Protein AF-A0A7D5NQT8-F1 (afdb_monomer_lite)

Radius of gyration: 17.4 Å; chains: 1; bounding box: 49×41×36 Å

Organism: NCBI:txid138074

InterPro domains:
  IPR033799 CdiA toxin, EC869-like [PF21111] (45-167)
  IPR033799 CdiA toxin, EC869-like [cd13444] (35-170)

Structure (mmCIF, N/CA/C/O backbone):
data_AF-A0A7D5NQT8-F1
#
_entry.id   AF-A0A7D5NQT8-F1
#
loop_
_atom_site.group_PDB
_atom_site.id
_atom_site.type_symbol
_atom_site.label_atom_id
_atom_site.label_alt_id
_atom_site.label_comp_id
_atom_site.label_asym_id
_atom_site.label_entity_id
_atom_site.label_seq_id
_atom_site.pdbx_PDB_ins_code
_atom_site.Cartn_x
_atom_site.Cartn_y
_atom_site.Cartn_z
_atom_site.occupancy
_atom_site.B_iso_or_equiv
_atom_site.auth_seq_id
_atom_site.auth_comp_id
_atom_site.auth_asym_id
_atom_site.auth_atom_id
_atom_site.pdbx_PDB_model_num
ATOM 1 N N . MET A 1 1 ? 27.072 -12.143 -3.710 1.00 60.00 1 MET A N 1
ATOM 2 C CA . MET A 1 1 ? 27.390 -13.444 -3.075 1.00 60.00 1 MET A CA 1
ATOM 3 C C . MET A 1 1 ? 26.377 -14.539 -3.476 1.00 60.00 1 MET A C 1
ATOM 5 O O . MET A 1 1 ? 25.754 -15.156 -2.634 1.00 60.00 1 MET A O 1
ATOM 9 N N . LEU A 1 2 ? 26.206 -14.782 -4.783 1.00 58.34 2 LEU A N 1
ATOM 10 C CA . LEU A 1 2 ? 25.462 -15.924 -5.372 1.00 58.34 2 LEU A CA 1
ATOM 11 C C . LEU A 1 2 ? 26.073 -16.260 -6.747 1.00 58.34 2 LEU A C 1
ATOM 13 O O . LEU A 1 2 ? 26.252 -17.425 -7.086 1.00 58.34 2 LEU A O 1
ATOM 17 N N . VAL A 1 3 ? 26.471 -15.214 -7.490 1.00 61.31 3 VAL A N 1
ATOM 18 C CA . VAL A 1 3 ? 27.225 -15.283 -8.757 1.00 61.31 3 VAL A CA 1
ATOM 19 C C . VAL A 1 3 ? 28.579 -15.973 -8.579 1.00 61.31 3 VAL A C 1
ATOM 21 O O . VAL A 1 3 ? 28.874 -16.940 -9.267 1.00 61.31 3 VAL A 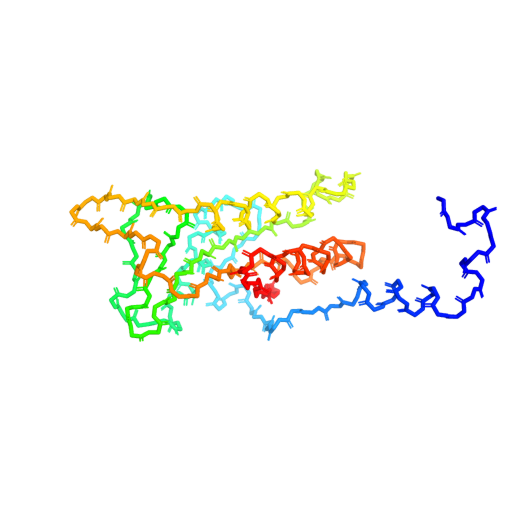O 1
ATOM 24 N N . SER A 1 4 ? 29.380 -15.523 -7.611 1.00 64.69 4 SER A N 1
ATOM 25 C CA . SER A 1 4 ? 30.740 -16.025 -7.379 1.00 64.69 4 SER A CA 1
ATOM 26 C C . SER A 1 4 ? 30.800 -17.447 -6.808 1.00 64.69 4 SER A C 1
ATOM 28 O O . SER A 1 4 ? 31.870 -18.035 -6.777 1.00 64.69 4 SER A O 1
ATOM 30 N N . GLY A 1 5 ? 29.667 -18.001 -6.361 1.00 67.25 5 GLY A N 1
ATOM 31 C CA . GLY A 1 5 ? 29.570 -19.354 -5.801 1.00 67.25 5 GLY A CA 1
ATOM 32 C C . GLY A 1 5 ? 28.887 -20.369 -6.721 1.00 67.25 5 GLY A C 1
ATOM 33 O O . GLY A 1 5 ? 28.490 -21.429 -6.249 1.00 67.25 5 GLY A O 1
ATOM 34 N N . GLY A 1 6 ? 28.639 -20.032 -7.995 1.00 60.84 6 GLY A N 1
ATOM 35 C CA . GLY A 1 6 ? 27.992 -20.928 -8.967 1.00 60.84 6 GLY A CA 1
ATOM 36 C C . GLY A 1 6 ? 26.508 -21.231 -8.705 1.00 60.84 6 GLY A C 1
ATOM 37 O O . GLY A 1 6 ? 25.865 -21.901 -9.510 1.00 60.84 6 GLY A O 1
ATOM 38 N N . LEU A 1 7 ? 25.917 -20.716 -7.619 1.00 64.94 7 LEU A N 1
ATOM 39 C CA . LEU A 1 7 ? 24.525 -20.992 -7.245 1.00 64.94 7 LEU A CA 1
ATOM 40 C C . LEU A 1 7 ? 23.514 -20.429 -8.254 1.00 64.94 7 LEU A C 1
ATOM 42 O O . LEU A 1 7 ? 22.465 -21.029 -8.455 1.00 64.94 7 LEU A O 1
ATOM 46 N N . LEU A 1 8 ? 23.837 -19.322 -8.934 1.00 62.62 8 LEU A N 1
ATOM 47 C CA . LEU A 1 8 ? 22.983 -18.758 -9.990 1.00 62.62 8 LEU A CA 1
ATOM 48 C C . LEU A 1 8 ? 22.799 -19.679 -11.204 1.00 62.62 8 LEU A C 1
ATOM 50 O O . LEU A 1 8 ? 21.850 -19.484 -11.962 1.00 62.62 8 LEU A O 1
ATOM 54 N N . ALA A 1 9 ? 23.675 -20.670 -11.402 1.00 66.81 9 ALA A N 1
ATOM 55 C CA . ALA A 1 9 ? 23.512 -21.650 -12.471 1.00 66.81 9 ALA A CA 1
ATOM 56 C C . ALA A 1 9 ? 22.378 -22.648 -12.180 1.00 66.81 9 ALA A C 1
ATOM 58 O O . ALA A 1 9 ? 21.874 -23.265 -13.114 1.00 66.81 9 ALA A O 1
ATOM 59 N N . LYS A 1 10 ? 21.941 -22.771 -10.916 1.00 76.56 10 LYS A N 1
ATOM 60 C CA . LYS A 1 10 ? 20.860 -23.675 -10.509 1.00 76.56 10 LYS A CA 1
ATOM 61 C C . LYS A 1 10 ? 19.497 -23.084 -10.874 1.00 76.56 10 LYS A C 1
ATOM 63 O O . LYS A 1 10 ? 19.180 -21.954 -10.497 1.00 76.56 10 LYS A O 1
ATOM 68 N N . ASP A 1 11 ? 18.658 -23.875 -11.538 1.00 82.00 11 ASP A N 1
ATOM 69 C CA . ASP A 1 11 ? 17.340 -23.434 -12.020 1.00 82.00 11 ASP A CA 1
ATOM 70 C C . ASP A 1 11 ? 16.417 -22.947 -10.899 1.00 82.00 11 ASP A C 1
ATOM 72 O O . ASP A 1 11 ? 15.684 -21.977 -11.076 1.00 82.00 11 ASP A O 1
ATOM 76 N N . ILE A 1 12 ? 16.535 -23.526 -9.701 1.00 83.31 12 ILE A N 1
ATOM 77 C CA . ILE A 1 12 ? 15.790 -23.096 -8.508 1.00 83.31 12 ILE A CA 1
ATOM 78 C C . ILE A 1 12 ? 16.129 -21.647 -8.129 1.00 83.31 12 ILE A C 1
ATOM 80 O O . ILE A 1 12 ? 15.240 -20.866 -7.791 1.00 83.31 12 ILE A O 1
ATOM 84 N N . THR A 1 13 ? 17.400 -21.246 -8.214 1.00 81.19 13 THR A N 1
ATOM 85 C CA . THR A 1 13 ? 17.815 -19.876 -7.881 1.00 81.19 13 THR A CA 1
ATOM 86 C C . THR A 1 13 ? 17.322 -18.880 -8.932 1.00 81.19 13 THR A C 1
ATOM 88 O O . THR A 1 13 ? 16.847 -17.802 -8.573 1.00 81.19 13 THR A O 1
ATOM 91 N N . LYS A 1 14 ? 17.348 -19.248 -10.220 1.00 84.38 14 LYS A N 1
ATOM 92 C CA . LYS A 1 14 ? 16.764 -18.427 -11.296 1.00 84.38 14 LYS A CA 1
ATOM 93 C C . LYS A 1 14 ? 15.250 -18.276 -11.128 1.00 84.38 14 LYS A C 1
ATOM 95 O O . LYS A 1 14 ? 14.733 -17.164 -11.245 1.00 84.38 14 LYS A O 1
ATOM 100 N N . ALA A 1 15 ? 14.555 -19.364 -10.796 1.00 89.62 15 ALA A N 1
ATOM 101 C CA . ALA A 1 15 ? 13.119 -19.363 -10.542 1.00 89.62 15 ALA A CA 1
ATOM 102 C C . ALA A 1 15 ? 12.755 -18.472 -9.345 1.00 89.62 15 ALA A C 1
ATOM 104 O O . ALA A 1 15 ? 11.837 -17.663 -9.454 1.00 89.62 15 ALA A O 1
ATOM 105 N N . ALA A 1 16 ? 13.512 -18.540 -8.245 1.00 88.81 16 ALA A N 1
ATOM 106 C CA . ALA A 1 16 ? 13.295 -17.690 -7.074 1.00 88.81 16 ALA A CA 1
ATOM 107 C C . ALA A 1 16 ? 13.475 -16.194 -7.391 1.00 88.81 16 ALA A C 1
ATOM 109 O O . ALA A 1 16 ? 12.650 -15.375 -6.986 1.00 88.81 16 ALA A O 1
ATOM 110 N N . ILE A 1 17 ? 14.509 -15.829 -8.159 1.00 88.12 17 ILE A N 1
ATOM 111 C CA . ILE A 1 17 ? 14.725 -14.438 -8.591 1.00 88.12 17 ILE A CA 1
ATOM 112 C C . ILE A 1 17 ? 13.574 -13.975 -9.490 1.00 88.12 17 ILE A C 1
ATOM 114 O O . ILE A 1 17 ? 12.995 -12.918 -9.250 1.00 88.12 17 ILE A O 1
ATOM 118 N N . SER A 1 18 ? 13.192 -14.782 -10.485 1.00 91.44 18 SER A N 1
ATOM 119 C CA . SER A 1 18 ? 12.071 -14.463 -11.375 1.00 91.44 18 SER A CA 1
ATOM 120 C C . SER A 1 18 ? 10.756 -14.314 -10.609 1.00 91.44 18 SER A C 1
ATOM 122 O O . SER A 1 18 ? 9.992 -13.387 -10.870 1.00 91.44 18 SER A O 1
ATOM 124 N N . PHE A 1 19 ? 10.504 -15.195 -9.637 1.00 93.38 19 PHE A N 1
ATOM 125 C CA . PHE A 1 19 ? 9.338 -15.120 -8.767 1.00 93.38 19 PHE A CA 1
ATOM 126 C C . PHE A 1 19 ? 9.334 -13.808 -7.985 1.00 93.38 19 PHE A C 1
ATOM 128 O O . PHE A 1 19 ? 8.329 -13.099 -8.003 1.00 93.38 19 PHE A O 1
ATOM 135 N N . MET A 1 20 ? 10.451 -13.436 -7.358 1.00 94.75 20 MET A N 1
ATOM 136 C CA . MET A 1 20 ? 10.542 -12.191 -6.596 1.00 94.75 20 MET A CA 1
ATOM 137 C C . MET A 1 20 ? 10.492 -10.937 -7.471 1.00 94.75 20 MET A C 1
ATOM 139 O O . MET A 1 20 ? 10.055 -9.907 -6.984 1.00 94.75 20 MET A O 1
ATOM 143 N N . SER A 1 21 ? 10.862 -10.993 -8.749 1.00 95.81 21 SER A N 1
ATOM 144 C CA . SER A 1 21 ? 10.789 -9.847 -9.672 1.00 95.81 21 SER A CA 1
ATOM 145 C C . SER A 1 21 ? 9.469 -9.730 -10.442 1.00 95.81 21 SER A C 1
ATOM 147 O O . SER A 1 21 ? 9.348 -8.854 -11.303 1.00 95.81 21 SER A O 1
ATOM 149 N N . ARG A 1 22 ? 8.492 -10.611 -10.195 1.00 97.12 22 ARG A N 1
ATOM 150 C CA . ARG A 1 22 ? 7.208 -10.578 -10.908 1.00 97.12 22 ARG A CA 1
ATOM 151 C C . ARG A 1 22 ? 6.376 -9.361 -10.500 1.00 97.12 22 ARG A C 1
ATOM 153 O O . ARG A 1 22 ? 6.450 -8.899 -9.366 1.00 97.12 22 ARG A O 1
ATOM 160 N N . ASN A 1 23 ? 5.534 -8.899 -11.414 1.00 98.00 23 ASN A N 1
ATOM 161 C CA . ASN A 1 23 ? 4.498 -7.929 -11.090 1.00 98.00 23 ASN A CA 1
ATOM 162 C C . ASN A 1 23 ? 3.433 -8.606 -10.210 1.00 98.00 23 ASN A C 1
ATOM 164 O O . ASN A 1 23 ? 2.854 -9.613 -10.617 1.00 98.00 23 ASN A O 1
ATOM 168 N N . THR A 1 24 ? 3.213 -8.080 -9.005 1.00 97.75 24 THR A N 1
ATOM 169 C CA . THR A 1 24 ? 2.198 -8.572 -8.056 1.00 97.75 24 THR A CA 1
ATOM 170 C C . THR A 1 24 ? 1.150 -7.508 -7.738 1.00 97.75 24 THR A C 1
ATOM 172 O O . THR A 1 24 ? 0.568 -7.529 -6.652 1.00 97.75 24 THR A O 1
ATOM 175 N N . ALA A 1 25 ? 0.942 -6.543 -8.637 1.00 97.88 25 ALA A N 1
ATOM 176 C CA . ALA A 1 25 ? -0.120 -5.564 -8.480 1.00 97.88 25 ALA A CA 1
ATOM 177 C C . ALA A 1 25 ? -1.471 -6.278 -8.349 1.00 97.88 25 ALA A C 1
ATOM 179 O O . ALA A 1 25 ? -1.793 -7.169 -9.135 1.00 97.88 25 ALA A O 1
ATOM 180 N N . THR A 1 26 ? -2.269 -5.876 -7.365 1.00 97.56 26 THR A N 1
ATOM 181 C CA . THR A 1 26 ? -3.633 -6.381 -7.174 1.00 97.56 26 THR A CA 1
ATOM 182 C C . THR A 1 26 ? -4.600 -5.779 -8.188 1.00 97.56 26 THR A C 1
ATOM 184 O O . THR A 1 26 ? -5.630 -6.378 -8.479 1.00 97.56 26 THR A O 1
ATOM 187 N N . ALA A 1 27 ? -4.273 -4.603 -8.731 1.00 97.62 27 ALA A N 1
ATOM 188 C CA . ALA A 1 27 ? -5.067 -3.912 -9.738 1.00 97.62 27 ALA A CA 1
ATOM 189 C C . ALA A 1 27 ? -4.196 -3.026 -10.642 1.00 97.62 27 ALA A C 1
ATOM 191 O O . ALA A 1 27 ? -3.063 -2.669 -10.309 1.00 97.62 27 ALA A O 1
ATOM 192 N N . THR A 1 28 ? -4.749 -2.643 -11.793 1.00 98.12 28 THR A N 1
ATOM 193 C CA . THR A 1 28 ? -4.201 -1.603 -12.672 1.00 98.12 28 THR A CA 1
ATOM 194 C C . THR A 1 28 ? -5.317 -0.648 -13.072 1.00 98.12 28 THR A C 1
ATOM 196 O O . THR A 1 28 ? -6.327 -1.087 -13.616 1.00 98.12 28 THR A O 1
ATOM 199 N N . VAL A 1 29 ? -5.123 0.649 -12.841 1.00 98.06 29 VAL A N 1
ATOM 200 C CA . VAL A 1 29 ? -6.130 1.703 -13.053 1.00 98.06 29 VAL A CA 1
ATOM 201 C C . VAL A 1 29 ? -5.546 2.843 -13.885 1.00 98.06 29 VAL A C 1
ATOM 203 O O . VAL A 1 29 ? -4.327 3.013 -13.951 1.00 98.06 29 VAL A O 1
ATOM 206 N N . LYS A 1 30 ? -6.398 3.620 -14.559 1.00 98.00 30 LYS A N 1
ATOM 207 C CA . LYS A 1 30 ? -5.946 4.790 -15.332 1.00 98.00 30 LYS A CA 1
ATOM 208 C C . LYS A 1 30 ? -5.730 5.986 -14.407 1.00 98.00 30 LYS A C 1
ATOM 210 O O . LYS A 1 30 ? -6.600 6.301 -13.601 1.00 98.00 30 LYS A O 1
ATOM 215 N N . ALA A 1 31 ? -4.648 6.729 -14.602 1.00 96.44 31 ALA A N 1
ATOM 216 C CA . ALA A 1 31 ? -4.382 7.985 -13.905 1.00 96.44 31 ALA A CA 1
ATOM 217 C C . ALA A 1 31 ? -5.555 8.976 -14.022 1.00 96.44 31 ALA A C 1
ATOM 219 O O . ALA A 1 31 ? -5.922 9.623 -13.044 1.00 96.44 31 ALA A O 1
ATOM 220 N N . SER A 1 32 ? -6.214 9.021 -15.187 1.00 95.69 32 SER A N 1
ATOM 221 C CA . SER A 1 32 ? -7.399 9.854 -15.432 1.00 95.69 32 SER A CA 1
ATOM 222 C C . SER A 1 32 ? -8.625 9.467 -14.597 1.00 95.69 32 SER A C 1
ATOM 224 O O . SER A 1 32 ? -9.448 10.323 -14.306 1.00 95.69 32 SER A O 1
ATOM 226 N N . GLU A 1 33 ? -8.766 8.190 -14.232 1.00 95.62 33 GLU A N 1
ATOM 227 C CA . GLU A 1 33 ? -9.861 7.694 -13.383 1.00 95.62 33 GLU A CA 1
ATOM 228 C C . GLU A 1 33 ? -9.634 8.065 -11.912 1.00 95.62 33 GLU A C 1
ATOM 230 O O . GLU A 1 33 ? -10.569 8.409 -11.188 1.00 95.62 33 GLU A O 1
ATOM 235 N N . VAL A 1 34 ? -8.369 8.035 -11.488 1.00 96.62 34 VAL A N 1
ATOM 236 C CA . VAL A 1 34 ? -7.937 8.437 -10.144 1.00 96.62 34 VAL A CA 1
ATOM 237 C C . VAL A 1 34 ? -7.898 9.969 -10.012 1.00 96.62 34 VAL A C 1
ATOM 239 O O . VAL A 1 34 ? -8.058 10.494 -8.918 1.00 96.62 34 VAL A O 1
ATOM 242 N N . GLY A 1 35 ? -7.707 10.702 -11.115 1.00 96.62 35 GLY A N 1
ATOM 243 C CA . GLY A 1 35 ? -7.405 12.139 -11.092 1.00 96.62 35 GLY A CA 1
ATOM 244 C C . GLY A 1 35 ? -5.956 12.429 -10.680 1.00 96.62 35 GLY A C 1
ATOM 245 O O . GLY A 1 35 ? -5.659 13.491 -10.139 1.00 96.62 35 GLY A O 1
ATOM 246 N N . MET A 1 36 ? -5.059 11.468 -10.907 1.00 96.38 36 MET A N 1
ATOM 247 C CA . MET A 1 36 ? -3.684 11.457 -10.410 1.00 96.38 36 MET A CA 1
ATOM 248 C C . MET A 1 36 ? -2.674 11.803 -11.512 1.00 96.38 36 MET A C 1
ATOM 250 O O . MET A 1 36 ? -2.868 11.467 -12.677 1.00 96.38 36 MET A O 1
ATOM 254 N N . GLN A 1 37 ? -1.562 12.440 -11.147 1.00 96.62 37 GLN A N 1
ATOM 255 C CA . GLN A 1 37 ? -0.407 12.712 -12.002 1.00 96.62 37 GLN A CA 1
ATOM 256 C C . GLN A 1 37 ? 0.886 12.470 -11.214 1.00 96.62 37 GLN A C 1
ATOM 258 O O . GLN A 1 37 ? 1.099 13.051 -10.149 1.00 96.62 37 GLN A O 1
ATOM 263 N N . TRP A 1 38 ? 1.766 11.626 -11.752 1.00 97.06 38 TRP A N 1
ATOM 264 C CA . TRP A 1 38 ? 3.076 11.344 -11.161 1.00 97.06 38 TRP A CA 1
ATOM 265 C C . TRP A 1 38 ? 4.012 12.555 -11.259 1.00 97.06 38 TRP A C 1
ATOM 267 O O . TRP A 1 38 ? 4.031 13.254 -12.273 1.00 97.06 38 TRP A O 1
ATOM 277 N N . GLY A 1 39 ? 4.775 12.823 -10.197 1.00 94.19 39 GLY A N 1
ATOM 278 C CA . GLY A 1 39 ? 5.809 13.864 -10.190 1.00 94.19 39 GLY A CA 1
ATOM 279 C C . GLY A 1 39 ? 5.292 15.311 -10.176 1.00 94.19 39 GLY A C 1
ATOM 280 O O . GLY A 1 39 ? 6.093 16.239 -10.225 1.00 94.19 39 GLY A O 1
ATOM 281 N N . GLN A 1 40 ? 3.976 15.532 -10.076 1.00 94.31 40 GLN A N 1
ATOM 282 C CA . GLN A 1 40 ? 3.347 16.866 -10.097 1.00 94.31 40 GLN A CA 1
ATOM 283 C C . GLN A 1 40 ? 2.978 17.391 -8.693 1.00 94.31 40 GLN A C 1
ATOM 285 O O . GLN A 1 40 ? 2.093 18.234 -8.538 1.00 94.31 40 GLN A O 1
ATOM 290 N N . GLY A 1 41 ? 3.664 16.889 -7.662 1.00 93.56 41 GLY A N 1
ATOM 291 C CA . GLY A 1 41 ? 3.451 17.258 -6.261 1.00 93.56 41 GLY A CA 1
ATOM 292 C C . GLY A 1 41 ? 2.291 16.518 -5.585 1.00 93.56 41 GLY A C 1
ATOM 293 O O . GLY A 1 41 ? 1.469 15.867 -6.229 1.00 93.56 41 GLY A O 1
ATOM 294 N N . ASN A 1 42 ? 2.216 16.621 -4.253 1.00 92.75 42 ASN A N 1
ATOM 295 C CA . ASN A 1 42 ? 1.288 15.818 -3.449 1.00 92.75 42 ASN A CA 1
ATOM 296 C C . ASN A 1 42 ? -0.193 16.062 -3.793 1.00 92.75 42 ASN A C 1
ATOM 298 O O . ASN A 1 42 ? -0.970 15.113 -3.833 1.00 92.75 42 ASN A O 1
ATOM 302 N N . MET A 1 43 ? -0.568 17.306 -4.113 1.00 95.12 43 MET A N 1
ATOM 303 C CA . MET A 1 43 ? -1.949 17.672 -4.467 1.00 95.12 43 MET A CA 1
ATOM 304 C C . MET A 1 43 ? -2.466 16.961 -5.719 1.00 95.12 43 MET A C 1
ATOM 306 O O . MET A 1 43 ? -3.662 16.739 -5.846 1.00 95.12 43 MET A O 1
ATOM 310 N N . LYS A 1 44 ? -1.573 16.602 -6.647 1.00 96.75 44 LYS A N 1
ATOM 311 C CA . LYS A 1 44 ? -1.927 15.886 -7.878 1.00 96.75 44 LYS A CA 1
ATOM 312 C C . LYS A 1 44 ? -1.594 14.400 -7.808 1.00 96.75 44 LYS A C 1
ATOM 314 O O . LYS A 1 44 ? -1.917 13.677 -8.739 1.00 96.75 44 LYS A O 1
ATOM 319 N N . GLN A 1 45 ? -0.953 13.934 -6.738 1.00 96.75 45 GLN A N 1
ATOM 320 C CA . GLN A 1 45 ? -0.478 12.558 -6.624 1.00 96.75 45 GLN A CA 1
ATOM 321 C C . GLN A 1 45 ? -1.078 11.844 -5.410 1.00 96.75 45 GLN A C 1
ATOM 323 O O . GLN A 1 45 ? -1.886 10.935 -5.570 1.00 96.75 45 GLN A O 1
ATOM 328 N N . GLY A 1 46 ? -0.693 12.257 -4.201 1.00 96.06 46 GLY A N 1
ATOM 329 C CA . GLY A 1 46 ? -1.122 11.620 -2.959 1.00 96.06 46 GLY A CA 1
ATOM 330 C C . GLY A 1 46 ? -2.594 11.859 -2.650 1.00 96.06 46 GLY A C 1
ATOM 331 O O . GLY A 1 46 ? -3.304 10.893 -2.402 1.00 96.06 46 GLY A O 1
ATOM 332 N N . MET A 1 47 ? -3.069 13.107 -2.740 1.00 96.31 47 MET A N 1
ATOM 333 C CA . MET A 1 47 ? -4.461 13.433 -2.385 1.00 96.31 47 MET A CA 1
ATOM 334 C C . MET A 1 47 ? -5.487 12.728 -3.294 1.00 96.31 47 MET A C 1
ATOM 336 O O . MET A 1 47 ? -6.379 12.074 -2.760 1.00 96.31 47 MET A O 1
ATOM 340 N N . PRO A 1 48 ? -5.343 12.731 -4.639 1.00 98.06 48 PRO A N 1
ATOM 341 C CA . PRO A 1 48 ? -6.279 12.010 -5.503 1.00 98.06 48 PRO A CA 1
ATOM 342 C C . PRO A 1 48 ? -6.226 10.491 -5.305 1.00 98.06 48 PRO A C 1
ATOM 344 O O . PRO A 1 48 ? -7.246 9.814 -5.424 1.00 98.06 48 PRO A O 1
ATOM 347 N N . TRP A 1 49 ? -5.047 9.940 -4.987 1.00 98.44 49 TRP A N 1
ATOM 348 C CA . TRP A 1 49 ? -4.923 8.522 -4.653 1.00 98.44 49 TRP A CA 1
ATOM 349 C C . TRP A 1 49 ? -5.658 8.178 -3.356 1.00 98.44 49 TRP A C 1
ATOM 351 O O . TRP A 1 49 ? -6.417 7.211 -3.327 1.00 98.44 49 TRP A O 1
ATOM 361 N N . GLU A 1 50 ? -5.463 8.977 -2.305 1.00 98.12 50 GLU A N 1
ATOM 362 C CA . GLU A 1 50 ? -6.164 8.811 -1.034 1.00 98.12 50 GLU A CA 1
ATOM 363 C C . GLU A 1 50 ? -7.677 8.842 -1.259 1.00 98.12 50 GLU A C 1
ATOM 365 O O . GLU A 1 50 ? -8.363 7.915 -0.835 1.00 98.12 50 GLU A O 1
ATOM 370 N N . ASP A 1 51 ? -8.191 9.817 -2.012 1.00 97.94 51 ASP A N 1
ATOM 371 C CA . ASP A 1 51 ? -9.617 9.920 -2.346 1.00 97.94 51 ASP A CA 1
ATOM 372 C C . ASP A 1 51 ? -10.130 8.728 -3.163 1.00 97.94 51 ASP A C 1
ATOM 374 O O . ASP A 1 51 ? -11.240 8.248 -2.930 1.00 97.94 51 ASP A O 1
ATOM 378 N N . TYR A 1 52 ? -9.333 8.212 -4.103 1.00 98.25 52 TYR A N 1
ATOM 379 C CA . TYR A 1 52 ? -9.689 7.024 -4.877 1.00 98.25 52 TYR A CA 1
ATOM 380 C C . TYR A 1 52 ? -9.828 5.776 -3.999 1.00 98.25 52 TYR A C 1
ATOM 382 O O . TYR A 1 52 ? -10.809 5.049 -4.148 1.00 98.25 52 TYR A O 1
ATOM 390 N N . VAL A 1 53 ? -8.905 5.556 -3.056 1.00 98.06 53 VAL A N 1
ATOM 391 C CA . VAL A 1 53 ? -8.996 4.455 -2.078 1.00 98.06 53 VAL A CA 1
ATOM 392 C C . VAL A 1 53 ? -10.290 4.564 -1.268 1.00 98.06 53 VAL A C 1
ATOM 394 O O . VAL A 1 53 ? -11.021 3.578 -1.137 1.00 98.06 53 VAL A O 1
ATOM 397 N N . GLY A 1 54 ? -10.623 5.772 -0.805 1.00 97.44 54 GLY A N 1
ATOM 398 C CA . GLY A 1 54 ? -11.818 6.038 -0.001 1.00 97.44 54 GLY A CA 1
ATOM 399 C C . GLY A 1 54 ? -13.137 5.678 -0.680 1.00 97.44 54 GLY A C 1
ATOM 400 O O . GLY A 1 54 ? -14.069 5.271 0.002 1.00 97.44 54 GLY A O 1
ATOM 401 N N . LYS A 1 55 ? -13.213 5.727 -2.018 1.00 96.81 55 LYS A N 1
ATOM 402 C CA . LYS A 1 55 ? -14.418 5.325 -2.776 1.00 96.81 55 LYS A CA 1
ATOM 403 C C . LYS A 1 55 ? -14.781 3.847 -2.604 1.00 96.81 55 LYS A C 1
ATOM 405 O O . LYS A 1 55 ? -15.918 3.472 -2.872 1.00 96.81 55 LYS A O 1
ATOM 410 N N . SER A 1 56 ? -13.818 3.013 -2.212 1.00 94.62 56 SER A N 1
ATOM 411 C CA . SER A 1 56 ? -14.014 1.576 -1.982 1.00 94.62 56 SER A CA 1
ATOM 412 C C . SER A 1 56 ? -14.239 1.212 -0.511 1.00 94.62 56 SER A C 1
ATOM 414 O O . SER A 1 56 ? -14.422 0.036 -0.197 1.00 94.62 56 SER A O 1
ATOM 416 N N . LEU A 1 57 ? -14.215 2.202 0.386 1.00 96.62 57 LEU A N 1
ATOM 417 C CA . LEU A 1 57 ? -14.360 2.035 1.829 1.00 96.62 57 LEU A CA 1
ATOM 418 C C . LEU A 1 57 ? -15.703 2.614 2.311 1.00 96.62 57 LEU A C 1
ATOM 420 O O . LEU A 1 57 ? -16.329 3.396 1.590 1.00 96.62 57 LEU A O 1
ATOM 424 N N . PRO A 1 58 ? -16.171 2.244 3.519 1.00 97.06 58 PRO A N 1
ATOM 425 C CA . PRO A 1 58 ? -17.349 2.862 4.122 1.00 97.06 58 PRO A CA 1
ATOM 426 C C . PRO A 1 58 ? -17.227 4.388 4.211 1.00 97.06 58 PRO A C 1
ATOM 428 O O . PRO A 1 58 ? -16.141 4.929 4.421 1.00 97.06 58 PRO A O 1
ATOM 431 N N . ALA A 1 59 ? -18.352 5.092 4.068 1.00 94.94 59 ALA A N 1
ATOM 432 C CA . ALA A 1 59 ? -18.376 6.556 4.025 1.00 94.94 59 ALA A CA 1
ATOM 433 C C . ALA A 1 59 ? -17.875 7.217 5.325 1.00 94.94 59 ALA A C 1
ATOM 435 O O . ALA A 1 59 ? -17.365 8.334 5.289 1.00 94.94 59 ALA A O 1
ATOM 436 N N . ASP A 1 60 ? -17.997 6.527 6.458 1.00 95.25 60 ASP A N 1
ATOM 437 C CA . ASP A 1 60 ? -17.541 6.952 7.783 1.00 95.25 60 ASP A CA 1
ATOM 438 C C . ASP A 1 60 ? -16.091 6.543 8.094 1.00 95.25 60 ASP A C 1
ATOM 440 O O . ASP A 1 60 ? -15.584 6.854 9.170 1.00 95.25 60 ASP A O 1
ATOM 444 N N . ALA A 1 61 ? -15.398 5.880 7.161 1.00 97.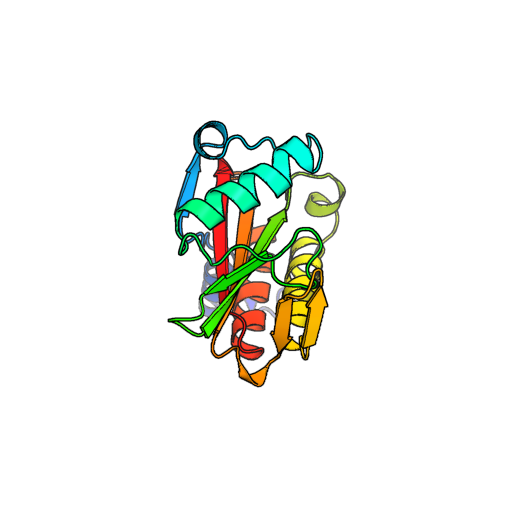81 61 ALA A N 1
ATOM 445 C CA . ALA A 1 61 ? -14.059 5.362 7.416 1.00 97.81 61 ALA A CA 1
ATOM 446 C C . ALA A 1 61 ? -12.956 6.431 7.369 1.00 97.81 61 ALA A C 1
ATOM 448 O O . ALA A 1 61 ? -11.879 6.195 7.910 1.00 97.81 61 ALA A O 1
ATOM 449 N N . ARG A 1 62 ? -13.159 7.577 6.698 1.00 98.19 62 ARG A N 1
ATOM 450 C CA . ARG A 1 62 ? -12.108 8.601 6.517 1.00 98.19 62 ARG A CA 1
ATOM 451 C C . ARG A 1 62 ? -11.730 9.216 7.868 1.00 98.19 62 ARG A C 1
ATOM 453 O O . ARG A 1 62 ? -12.579 9.768 8.564 1.00 98.19 62 ARG A O 1
ATOM 460 N N . LEU A 1 63 ? -10.447 9.147 8.212 1.00 97.94 63 LEU A N 1
ATOM 461 C CA . LEU A 1 63 ? -9.896 9.790 9.401 1.00 97.94 63 LEU A CA 1
ATOM 462 C C . LEU A 1 63 ? -9.644 11.286 9.135 1.00 97.94 63 LEU A C 1
ATOM 464 O O . LEU A 1 63 ? -9.556 11.708 7.978 1.00 97.94 63 LEU A O 1
ATOM 468 N N . PRO A 1 64 ? -9.519 12.119 10.185 1.00 97.06 64 PRO A N 1
ATOM 469 C CA . PRO A 1 64 ? -9.267 13.540 10.028 1.00 97.06 64 PRO A CA 1
ATOM 470 C C . PRO A 1 64 ? -7.964 13.775 9.265 1.00 97.06 64 PRO A C 1
ATOM 472 O O . PRO A 1 64 ? -6.998 13.024 9.396 1.00 97.06 64 PRO A O 1
ATOM 475 N N . GLN A 1 65 ? -7.900 14.856 8.496 1.00 94.19 65 GLN A N 1
ATOM 476 C CA . GLN A 1 65 ? -6.669 15.207 7.798 1.00 94.19 65 GLN A CA 1
ATOM 477 C C . GLN A 1 65 ? -5.501 15.340 8.791 1.00 94.19 65 GLN A C 1
ATOM 479 O O . GLN A 1 65 ? -5.639 15.975 9.836 1.00 94.19 65 GLN A O 1
ATOM 484 N N . ASN A 1 66 ? -4.338 14.785 8.434 1.00 93.50 66 ASN A N 1
ATOM 485 C CA . ASN A 1 66 ? -3.141 14.682 9.281 1.00 93.50 66 ASN A CA 1
ATOM 486 C C . ASN A 1 66 ? -3.257 13.693 10.453 1.00 93.50 66 ASN A C 1
ATOM 488 O O . ASN A 1 66 ? -2.397 13.705 11.341 1.00 93.50 66 ASN A O 1
ATOM 492 N N . PHE A 1 67 ? -4.272 12.821 10.466 1.00 97.06 67 PHE A N 1
ATOM 493 C CA . PHE A 1 67 ? -4.296 11.710 11.408 1.00 97.06 67 PHE A CA 1
ATOM 494 C C . PHE A 1 67 ? -3.041 10.851 11.232 1.00 97.06 67 PHE A C 1
ATOM 496 O O . PHE A 1 67 ? -2.559 10.598 10.127 1.00 97.06 67 PHE A O 1
ATOM 503 N N . LYS A 1 68 ? -2.441 10.444 12.349 1.00 95.81 68 LYS A N 1
ATOM 504 C CA . LYS A 1 68 ? -1.140 9.785 12.313 1.00 95.81 68 LYS A CA 1
ATOM 505 C C . LYS A 1 68 ? -1.277 8.386 11.708 1.00 95.81 68 LYS A C 1
ATOM 507 O O . LYS A 1 68 ? -2.036 7.565 12.212 1.00 95.81 68 LYS A O 1
ATOM 512 N N . THR A 1 69 ? -0.405 8.060 10.754 1.00 97.44 69 THR A N 1
ATOM 513 C CA . THR A 1 69 ? -0.198 6.716 10.163 1.00 97.44 69 THR A CA 1
ATOM 514 C C . THR A 1 69 ? -1.307 6.221 9.240 1.00 97.44 69 THR A C 1
ATOM 516 O O . THR A 1 69 ? -0.993 5.737 8.154 1.00 97.44 69 THR A O 1
ATOM 519 N N . PHE A 1 70 ? -2.561 6.305 9.668 1.00 98.50 70 PHE A N 1
ATOM 520 C CA . PHE A 1 70 ? -3.712 5.800 8.931 1.00 98.50 70 PHE A CA 1
ATOM 521 C C . PHE A 1 70 ? -4.571 6.949 8.422 1.00 98.50 70 PHE A C 1
ATOM 523 O O . PHE A 1 70 ? -4.769 7.934 9.130 1.00 98.50 70 PHE A O 1
ATOM 530 N N . ASP A 1 71 ? -5.109 6.764 7.222 1.00 98.44 71 ASP A N 1
ATOM 531 C CA . ASP A 1 71 ? -5.991 7.719 6.548 1.00 98.44 71 ASP A CA 1
ATOM 532 C C . ASP A 1 71 ? -7.453 7.258 6.634 1.00 98.44 71 ASP A C 1
ATOM 534 O O . ASP A 1 71 ? -8.379 8.064 6.549 1.00 98.44 71 ASP A O 1
ATOM 538 N N . TYR A 1 72 ? -7.663 5.955 6.860 1.00 98.69 72 TYR A N 1
ATOM 539 C CA . TYR A 1 72 ? -8.979 5.364 7.053 1.00 98.69 72 TYR A CA 1
ATOM 540 C C . TYR A 1 72 ? -9.000 4.330 8.177 1.00 98.69 72 TYR A C 1
ATOM 542 O O . TYR A 1 72 ? -8.016 3.625 8.419 1.00 98.69 72 TYR A O 1
ATOM 550 N N . TYR A 1 73 ? -10.162 4.179 8.802 1.00 98.62 73 TYR A N 1
ATOM 551 C CA . TYR A 1 73 ? -10.479 3.097 9.719 1.00 98.62 73 TYR A CA 1
ATOM 552 C C . TYR A 1 73 ? -11.924 2.634 9.520 1.00 98.62 73 TYR A C 1
ATOM 554 O O . TYR A 1 73 ? -12.863 3.380 9.773 1.00 98.62 73 TYR A O 1
ATOM 562 N N . ASP A 1 74 ? -12.097 1.385 9.098 1.00 98.31 74 ASP A N 1
ATOM 563 C CA . ASP A 1 74 ? -13.401 0.726 9.046 1.00 98.31 74 ASP A CA 1
ATOM 564 C C . ASP A 1 74 ? -13.664 -0.006 10.369 1.00 98.31 74 ASP A C 1
ATOM 566 O O . ASP A 1 74 ? -13.027 -1.020 10.679 1.00 98.31 74 ASP A O 1
ATOM 570 N N . GLY A 1 75 ? -14.627 0.501 11.141 1.00 97.44 75 GLY A N 1
ATOM 571 C CA . GLY A 1 75 ? -15.010 -0.064 12.432 1.00 97.44 75 GLY A CA 1
ATOM 572 C C . GLY A 1 75 ? -15.704 -1.426 12.352 1.00 97.44 75 GLY A C 1
ATOM 573 O O . GLY A 1 75 ? -15.624 -2.190 13.315 1.00 97.44 75 GLY A O 1
ATOM 574 N N . ALA A 1 76 ? -16.335 -1.765 11.223 1.00 97.50 76 ALA A N 1
ATOM 575 C CA . ALA A 1 76 ? -17.039 -3.036 11.054 1.00 97.50 76 ALA A CA 1
ATOM 576 C C . ALA A 1 76 ? -16.053 -4.198 10.891 1.00 97.50 76 ALA A C 1
ATOM 578 O O . ALA A 1 76 ? -16.204 -5.246 11.521 1.00 97.50 76 ALA A O 1
ATOM 579 N N . THR A 1 77 ? -15.007 -4.000 10.085 1.00 97.94 77 THR A N 1
ATOM 580 C CA . THR A 1 77 ? -13.951 -5.005 9.873 1.00 97.94 77 THR A CA 1
ATOM 581 C C . THR A 1 77 ? -12.731 -4.810 10.774 1.00 97.94 77 THR A C 1
ATOM 583 O O . THR A 1 77 ? -11.811 -5.631 10.746 1.00 97.94 77 THR A O 1
ATOM 586 N N . LYS A 1 78 ? -12.712 -3.739 11.581 1.00 98.38 78 LYS A N 1
ATOM 587 C CA . LYS A 1 78 ? -11.568 -3.312 12.402 1.00 98.38 78 LYS A CA 1
ATOM 588 C C . LYS A 1 78 ? -10.290 -3.153 11.573 1.00 98.38 78 LYS A C 1
ATOM 590 O O . LYS A 1 78 ? -9.204 -3.565 11.998 1.00 98.38 78 LYS A O 1
ATOM 595 N N . THR A 1 79 ? -10.425 -2.590 10.373 1.00 98.69 79 THR A N 1
ATOM 596 C CA . THR A 1 79 ? -9.329 -2.441 9.408 1.00 98.69 79 THR A CA 1
ATOM 597 C C . THR A 1 79 ? -8.865 -0.997 9.350 1.00 98.69 79 THR A C 1
ATOM 599 O O . THR A 1 79 ? -9.625 -0.115 8.963 1.00 98.69 79 THR A O 1
ATOM 602 N N . ALA A 1 80 ? -7.601 -0.759 9.694 1.00 98.75 80 ALA A N 1
ATOM 603 C CA . ALA A 1 80 ? -6.949 0.533 9.522 1.00 98.75 80 ALA A CA 1
ATOM 604 C C . ALA A 1 80 ? -6.140 0.541 8.218 1.00 98.75 80 ALA A C 1
ATOM 606 O O . ALA A 1 80 ? -5.291 -0.333 8.005 1.00 98.75 80 ALA A O 1
ATOM 607 N N . VAL A 1 81 ? -6.400 1.524 7.354 1.00 98.81 81 VAL A N 1
ATOM 608 C CA . VAL A 1 81 ? -5.797 1.637 6.020 1.00 98.81 81 VAL A CA 1
ATOM 609 C C . VAL A 1 81 ? -4.946 2.899 5.934 1.00 98.81 81 VAL A C 1
ATOM 611 O O . VAL A 1 81 ? -5.384 3.995 6.280 1.00 98.81 81 VAL A O 1
ATOM 614 N N . SER A 1 82 ? -3.719 2.738 5.447 1.00 98.69 82 SER A N 1
ATOM 615 C CA . SER A 1 82 ? -2.829 3.826 5.047 1.00 98.69 82 SER A CA 1
ATOM 616 C C . SER A 1 82 ? -2.745 3.871 3.520 1.00 98.69 82 SER A C 1
ATOM 618 O O . SER A 1 82 ? -2.331 2.896 2.885 1.00 98.69 82 SER A O 1
ATOM 620 N N . ALA A 1 83 ? -3.153 4.981 2.918 1.00 98.50 83 ALA A N 1
ATOM 621 C CA . ALA A 1 83 ? -3.061 5.234 1.490 1.00 98.50 83 ALA A CA 1
ATOM 622 C C . ALA A 1 83 ? -1.711 5.894 1.168 1.00 98.50 83 ALA A C 1
ATOM 624 O O . ALA A 1 83 ? -1.358 6.960 1.667 1.00 98.50 83 ALA A O 1
ATOM 625 N N . LYS A 1 84 ? -0.919 5.254 0.306 1.00 98.38 84 LYS A N 1
ATOM 626 C CA . LYS A 1 84 ? 0.419 5.729 -0.077 1.00 98.38 84 LYS A CA 1
ATOM 627 C C . LYS A 1 84 ? 0.545 5.836 -1.585 1.00 98.38 84 LYS A C 1
ATOM 629 O O . LYS A 1 84 ? 0.028 5.009 -2.319 1.00 98.38 84 LYS A O 1
ATOM 634 N N . SER A 1 85 ? 1.299 6.813 -2.069 1.00 98.06 85 SER A N 1
ATOM 635 C CA . SER A 1 85 ? 1.707 6.857 -3.475 1.00 98.06 85 SER A CA 1
ATOM 636 C C . SER A 1 85 ? 3.220 6.994 -3.563 1.00 98.06 85 SER A C 1
ATOM 638 O O . SER A 1 85 ? 3.827 7.728 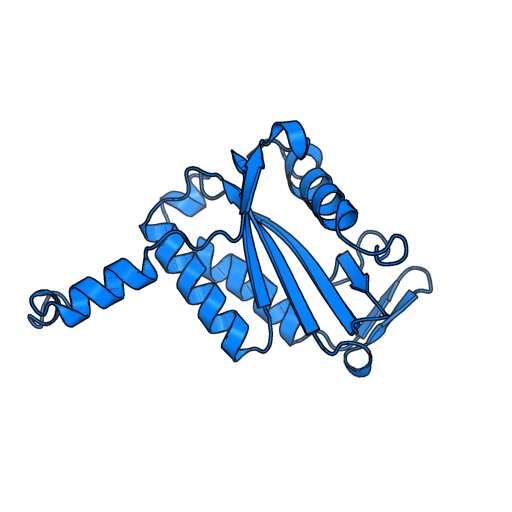-2.783 1.00 98.06 85 SER A O 1
ATOM 640 N N . MET A 1 86 ? 3.843 6.280 -4.500 1.00 97.75 86 MET A N 1
ATOM 641 C CA . MET A 1 86 ? 5.289 6.336 -4.690 1.00 97.75 86 MET A CA 1
ATOM 642 C C . MET A 1 86 ? 5.653 6.402 -6.165 1.00 97.75 86 MET A C 1
ATOM 644 O O . MET A 1 86 ? 5.506 5.424 -6.897 1.00 97.75 86 MET A O 1
ATOM 648 N N . ASP A 1 87 ? 6.212 7.538 -6.578 1.00 97.50 87 ASP A N 1
ATOM 649 C CA . ASP A 1 87 ? 6.781 7.676 -7.911 1.00 97.50 87 ASP A CA 1
ATOM 650 C C . ASP A 1 87 ? 8.129 6.940 -7.995 1.00 97.50 87 ASP A C 1
ATOM 652 O O . ASP A 1 87 ? 9.180 7.407 -7.540 1.00 97.50 87 ASP A O 1
ATOM 656 N N . THR A 1 88 ? 8.085 5.749 -8.585 1.00 96.94 88 THR A N 1
ATOM 657 C CA . THR A 1 88 ? 9.264 4.904 -8.805 1.00 96.94 88 THR A CA 1
ATOM 658 C C . THR A 1 88 ? 10.167 5.403 -9.937 1.00 96.94 88 THR A C 1
ATOM 660 O O . THR A 1 88 ? 11.269 4.881 -10.089 1.00 96.94 88 THR A O 1
ATOM 663 N N . GLN A 1 89 ? 9.741 6.403 -10.715 1.00 97.06 89 GLN A N 1
ATOM 664 C CA . GLN A 1 89 ? 10.478 6.917 -11.875 1.00 97.06 89 GLN A CA 1
ATOM 665 C C . GLN A 1 89 ? 11.357 8.127 -11.543 1.00 97.06 89 GLN A C 1
ATOM 667 O O . GLN A 1 89 ? 12.079 8.628 -12.404 1.00 97.06 89 GLN A O 1
ATOM 672 N N . THR A 1 90 ? 11.354 8.592 -10.291 1.00 95.31 90 THR A N 1
ATOM 673 C CA . THR A 1 90 ? 12.299 9.629 -9.862 1.00 95.31 90 THR A CA 1
ATOM 674 C C . THR A 1 90 ? 13.742 9.135 -9.995 1.00 95.31 90 THR A C 1
ATOM 676 O O . THR A 1 90 ? 14.043 7.966 -9.733 1.00 95.31 90 THR A O 1
ATOM 679 N N . MET A 1 91 ? 14.669 10.042 -10.329 1.00 91.88 91 MET A N 1
ATOM 680 C CA . MET A 1 91 ? 16.096 9.710 -10.462 1.00 91.88 91 MET A CA 1
ATOM 681 C C . MET A 1 91 ? 16.633 8.979 -9.226 1.00 91.88 91 MET A C 1
ATOM 683 O O . MET A 1 91 ? 17.357 7.997 -9.350 1.00 91.88 91 MET A O 1
ATOM 687 N N . ALA A 1 92 ? 16.220 9.404 -8.028 1.00 91.94 92 ALA A N 1
ATOM 688 C CA . ALA A 1 92 ? 16.636 8.779 -6.781 1.00 91.94 92 ALA A CA 1
ATOM 689 C C . ALA A 1 92 ? 16.167 7.319 -6.652 1.00 91.94 92 ALA A C 1
ATOM 691 O O . ALA A 1 92 ? 16.938 6.494 -6.166 1.00 91.94 92 ALA A O 1
ATOM 692 N N . LYS A 1 93 ? 14.936 6.988 -7.073 1.00 92.94 93 LYS A N 1
ATOM 693 C CA . LYS A 1 93 ? 14.383 5.621 -6.993 1.00 92.94 93 LYS A CA 1
ATOM 694 C C . LYS A 1 93 ? 14.863 4.701 -8.118 1.00 92.94 93 LYS A C 1
ATOM 696 O O . LYS A 1 93 ? 14.795 3.483 -7.958 1.00 92.94 93 LYS A O 1
ATOM 701 N N . LEU A 1 94 ? 15.338 5.261 -9.230 1.00 92.38 94 LEU A N 1
ATOM 702 C CA . LEU A 1 94 ? 15.950 4.507 -10.327 1.00 92.38 94 LEU A CA 1
ATOM 703 C C . LEU A 1 94 ? 17.441 4.233 -10.082 1.00 92.38 94 LEU A C 1
ATOM 705 O O . LEU A 1 94 ? 17.908 3.130 -10.350 1.00 92.38 94 LEU A O 1
ATOM 709 N N . ALA A 1 95 ? 18.182 5.222 -9.572 1.00 89.62 95 ALA A N 1
ATOM 710 C CA . ALA A 1 95 ? 19.637 5.143 -9.437 1.00 89.62 95 ALA A CA 1
ATOM 711 C C . ALA A 1 95 ? 20.108 4.426 -8.165 1.00 89.62 95 ALA A C 1
ATOM 713 O O . ALA A 1 95 ? 21.195 3.853 -8.157 1.00 89.62 95 ALA A O 1
ATOM 714 N N . ASN A 1 96 ? 19.318 4.460 -7.087 1.00 91.88 96 ASN A N 1
ATOM 715 C CA . ASN A 1 96 ? 19.743 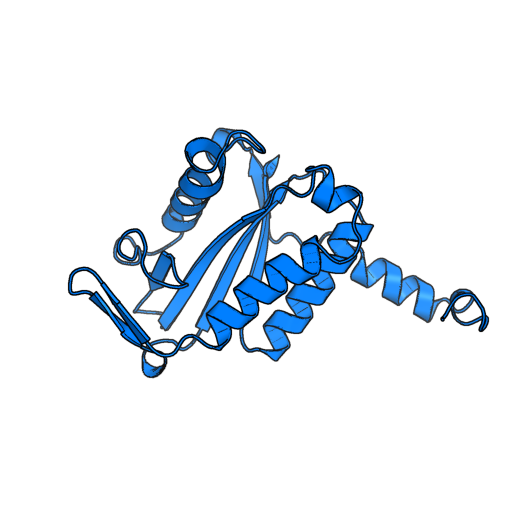3.949 -5.786 1.00 91.88 96 ASN A CA 1
ATOM 716 C C . ASN A 1 96 ? 19.006 2.649 -5.429 1.00 91.88 96 ASN A C 1
ATOM 718 O O . ASN A 1 96 ? 17.803 2.685 -5.141 1.00 91.88 96 ASN A O 1
ATOM 722 N N . PRO A 1 97 ? 19.715 1.508 -5.372 1.00 89.81 97 PRO A N 1
ATOM 723 C CA . PRO A 1 97 ? 19.142 0.251 -4.908 1.00 89.81 97 PRO A CA 1
ATOM 724 C C . PRO A 1 97 ? 18.574 0.360 -3.484 1.00 89.81 97 PRO A C 1
ATOM 726 O O . PRO A 1 97 ? 19.079 1.117 -2.655 1.00 89.81 97 PRO A O 1
ATOM 729 N N . ASN A 1 98 ? 17.553 -0.440 -3.175 1.00 94.62 98 ASN A N 1
ATOM 730 C CA . ASN A 1 98 ? 16.838 -0.508 -1.891 1.00 94.62 98 ASN A CA 1
ATOM 731 C C . ASN A 1 98 ? 16.052 0.747 -1.484 1.00 94.62 98 ASN A C 1
ATOM 733 O O . ASN A 1 98 ? 15.452 0.754 -0.402 1.00 94.62 98 ASN A O 1
ATOM 737 N N . GLN A 1 99 ? 16.012 1.800 -2.300 1.00 96.31 99 GLN A N 1
ATOM 738 C CA . GLN A 1 99 ? 15.234 2.993 -1.975 1.00 96.31 99 GLN A CA 1
ATOM 739 C C . GLN A 1 99 ? 13.721 2.747 -2.015 1.00 96.31 99 GLN A C 1
ATOM 741 O O . GLN A 1 99 ? 12.999 3.357 -1.224 1.00 96.31 99 GLN A O 1
ATOM 746 N N . VAL A 1 100 ? 13.221 1.894 -2.914 1.00 97.88 100 VAL A N 1
ATOM 747 C CA . VAL A 1 100 ? 11.788 1.557 -2.973 1.00 97.88 100 VAL A CA 1
ATOM 748 C C . VAL A 1 100 ? 11.432 0.671 -1.781 1.00 97.88 100 VAL A C 1
ATOM 750 O O . VAL A 1 100 ? 10.494 0.978 -1.043 1.00 97.88 100 VAL A O 1
ATOM 753 N N . TYR A 1 101 ? 12.251 -0.353 -1.517 1.00 98.38 101 TYR A N 1
ATOM 754 C CA . TYR A 1 101 ? 12.084 -1.235 -0.357 1.00 98.38 101 TYR A CA 1
ATOM 755 C C . TYR A 1 101 ? 12.060 -0.455 0.963 1.00 98.38 101 TYR A C 1
ATOM 757 O O . TYR A 1 101 ? 11.153 -0.635 1.772 1.00 98.38 101 TYR A O 1
ATOM 765 N N . SER A 1 102 ? 13.045 0.418 1.191 1.00 97.94 102 SER A N 1
ATOM 766 C CA . SER A 1 102 ? 13.196 1.126 2.468 1.00 97.94 102 SER A CA 1
ATOM 767 C C . SER A 1 102 ? 12.047 2.093 2.738 1.00 97.94 102 SER A C 1
ATOM 769 O O . SER A 1 102 ? 11.614 2.206 3.883 1.00 97.94 102 SER A O 1
ATOM 771 N N . SER A 1 103 ? 11.521 2.747 1.696 1.00 98.00 103 SER A N 1
ATOM 772 C CA . SER A 1 103 ? 10.348 3.612 1.828 1.00 98.00 103 SER A CA 1
ATOM 773 C C . SER A 1 103 ? 9.107 2.813 2.240 1.00 98.00 103 SER A C 1
ATOM 775 O O . SER A 1 103 ? 8.510 3.138 3.262 1.00 98.00 103 SER A O 1
ATOM 777 N N . ILE A 1 104 ? 8.790 1.710 1.547 1.00 98.50 104 ILE A N 1
ATOM 778 C CA . ILE A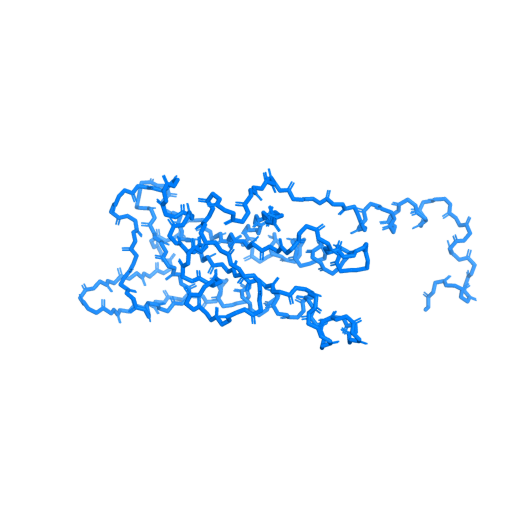 1 104 ? 7.639 0.861 1.913 1.00 98.50 104 ILE A CA 1
ATOM 779 C C . ILE A 1 104 ? 7.840 0.245 3.308 1.00 98.50 104 ILE A C 1
ATOM 781 O O . ILE A 1 104 ? 6.923 0.220 4.123 1.00 98.50 104 ILE A O 1
ATOM 785 N N . LYS A 1 105 ? 9.059 -0.208 3.631 1.00 98.62 105 LYS A N 1
ATOM 786 C CA . LYS A 1 105 ? 9.404 -0.719 4.966 1.00 98.62 105 LYS A CA 1
ATOM 787 C C . LYS A 1 105 ? 9.170 0.325 6.059 1.00 98.62 105 LYS A C 1
ATOM 789 O O . LYS A 1 105 ? 8.776 -0.051 7.161 1.00 98.62 105 LYS A O 1
ATOM 794 N N . GLY A 1 106 ? 9.442 1.600 5.789 1.00 98.69 106 GLY A N 1
ATOM 795 C CA . GLY A 1 106 ? 9.155 2.704 6.704 1.00 98.69 106 GLY A CA 1
ATOM 796 C C . GLY A 1 106 ? 7.668 2.788 7.039 1.00 98.69 106 GLY A C 1
ATOM 797 O O . GLY A 1 106 ? 7.314 2.754 8.217 1.00 98.69 106 GLY A O 1
ATOM 798 N N . ASP A 1 107 ? 6.819 2.786 6.010 1.00 98.50 107 ASP A N 1
ATOM 799 C CA . ASP A 1 107 ? 5.361 2.808 6.168 1.00 98.50 107 ASP A CA 1
ATOM 800 C C . ASP A 1 107 ? 4.844 1.560 6.903 1.00 98.50 107 ASP A C 1
ATOM 802 O O . ASP A 1 107 ? 4.049 1.680 7.834 1.00 98.50 107 ASP A O 1
ATOM 806 N N . ILE A 1 108 ? 5.364 0.370 6.574 1.00 98.88 108 ILE A N 1
ATOM 807 C CA . ILE A 1 108 ? 5.044 -0.882 7.285 1.00 98.88 108 ILE A CA 1
ATOM 808 C C . ILE A 1 108 ? 5.377 -0.765 8.772 1.00 98.88 108 ILE A C 1
ATOM 810 O O . ILE A 1 108 ? 4.561 -1.129 9.613 1.00 98.88 108 ILE A O 1
ATOM 814 N N . ASN A 1 109 ? 6.563 -0.255 9.118 1.00 98.81 109 ASN A N 1
ATOM 815 C CA . ASN A 1 109 ? 6.954 -0.122 10.522 1.00 98.81 109 ASN A CA 1
ATOM 816 C C . ASN A 1 109 ? 6.072 0.888 11.256 1.00 98.81 109 ASN A C 1
ATOM 818 O O . ASN A 1 109 ? 5.761 0.660 12.421 1.00 98.81 109 ASN A O 1
ATOM 822 N N . ALA A 1 110 ? 5.685 1.985 10.601 1.00 98.69 110 ALA A N 1
ATOM 823 C CA . ALA A 1 110 ? 4.772 2.961 11.183 1.00 98.69 110 ALA A CA 1
ATOM 824 C C . ALA A 1 110 ? 3.404 2.324 11.468 1.00 98.69 110 ALA A C 1
ATOM 826 O O . ALA A 1 110 ? 2.911 2.424 12.589 1.00 98.69 110 ALA A O 1
ATOM 827 N N . ALA A 1 111 ? 2.847 1.594 10.496 1.00 98.62 111 ALA A N 1
ATOM 828 C CA . ALA A 1 111 ? 1.587 0.876 10.652 1.00 98.62 111 ALA A CA 1
ATOM 829 C C . ALA A 1 111 ? 1.662 -0.188 11.754 1.00 98.62 111 ALA A C 1
ATOM 831 O O . ALA A 1 111 ? 0.787 -0.226 12.614 1.00 98.62 111 ALA A O 1
ATOM 832 N N . ALA A 1 112 ? 2.703 -1.023 11.770 1.00 98.56 112 ALA A N 1
ATOM 833 C CA . ALA A 1 112 ? 2.865 -2.099 12.750 1.00 98.56 112 ALA A CA 1
ATOM 834 C C . ALA A 1 112 ? 3.049 -1.576 14.185 1.00 98.56 112 ALA A C 1
ATOM 836 O O . ALA A 1 112 ? 2.498 -2.144 15.123 1.00 98.56 112 ALA A O 1
ATOM 837 N N . LYS A 1 113 ? 3.792 -0.474 14.354 1.00 98.38 113 LYS A N 1
ATOM 838 C CA . LYS A 1 113 ? 4.098 0.131 15.663 1.00 98.38 113 LYS A CA 1
ATOM 839 C C . LYS A 1 113 ? 3.064 1.157 16.127 1.00 98.38 113 LYS A C 1
ATOM 841 O O . LYS A 1 113 ? 3.292 1.842 17.118 1.00 98.38 113 LYS A O 1
ATOM 846 N N . PHE A 1 114 ? 1.961 1.329 15.402 1.00 98.50 114 PHE A N 1
ATOM 847 C CA . PHE A 1 114 ? 0.926 2.265 15.816 1.00 98.50 114 PHE A CA 1
ATOM 848 C C . PHE A 1 114 ? 0.207 1.749 17.068 1.00 98.50 114 PHE A C 1
ATOM 850 O O . PHE A 1 114 ? -0.430 0.689 17.035 1.00 98.50 114 PHE A O 1
ATOM 857 N N . GLU A 1 115 ? 0.282 2.546 18.132 1.00 97.81 115 GLU A N 1
ATOM 858 C CA . GLU A 1 115 ? -0.345 2.286 19.430 1.00 97.81 115 GLU A CA 1
ATOM 859 C C . GLU A 1 115 ? -1.611 3.118 19.628 1.00 97.81 115 GLU A C 1
ATOM 861 O O . GLU A 1 115 ? -2.666 2.558 19.908 1.00 97.81 115 GLU A O 1
ATOM 866 N N . GLN A 1 116 ? -1.530 4.438 19.453 1.00 97.56 116 GLN A N 1
ATOM 867 C CA . GLN A 1 116 ? -2.661 5.349 19.603 1.00 97.56 116 GLN A CA 1
ATOM 868 C C . GLN A 1 116 ? -2.417 6.664 18.857 1.00 97.56 116 GLN A C 1
ATOM 870 O O . GLN A 1 116 ? -1.278 7.121 18.719 1.00 97.56 116 GLN A O 1
ATOM 875 N N . SER A 1 117 ? -3.501 7.283 18.399 1.00 97.00 117 SER A N 1
ATOM 876 C CA . SER A 1 117 ? -3.540 8.671 17.949 1.00 97.00 117 SER A CA 1
ATOM 877 C C . SER A 1 117 ? -4.8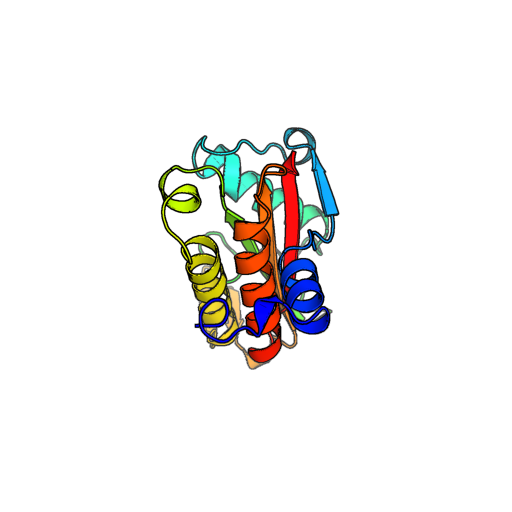97 9.277 18.285 1.00 97.00 117 SER A C 1
ATOM 879 O O . SER A 1 117 ? -5.924 8.599 18.226 1.00 97.00 117 SER A O 1
ATOM 881 N N . GLU A 1 118 ? -4.885 10.561 18.618 1.00 96.75 118 GLU A N 1
ATOM 882 C CA . GLU A 1 118 ? -6.074 11.368 18.853 1.00 96.75 118 GLU A CA 1
ATOM 883 C C . GLU A 1 118 ? -5.927 12.675 18.080 1.00 96.75 118 GLU A C 1
ATOM 885 O O . GLU A 1 118 ? -4.894 13.341 18.171 1.00 96.75 118 GLU A O 1
ATOM 890 N N . LEU A 1 119 ? -6.934 13.015 17.282 1.00 96.81 119 LEU A N 1
ATOM 891 C CA . LEU A 1 119 ? -6.952 14.252 16.510 1.00 96.81 119 LEU A CA 1
ATOM 892 C C . LEU A 1 119 ? -8.394 14.687 16.269 1.00 96.81 119 LEU A C 1
ATOM 894 O O . LEU A 1 119 ? -9.236 13.865 15.920 1.00 96.81 119 LEU A O 1
ATOM 898 N N . SER A 1 120 ? -8.676 15.980 16.443 1.00 94.75 120 SER A N 1
ATOM 899 C CA . SER A 1 120 ? -10.011 16.561 16.226 1.00 94.75 120 SER A CA 1
ATOM 900 C C . SER A 1 120 ? -11.140 15.817 16.965 1.00 94.75 120 SER A C 1
ATOM 902 O O . SER A 1 120 ? -12.246 15.697 16.449 1.00 94.75 120 SER A O 1
ATOM 904 N N . GLY A 1 121 ? -10.854 15.288 18.162 1.00 93.00 121 GLY A N 1
ATOM 905 C CA . GLY A 1 121 ? -11.803 14.522 18.979 1.00 93.00 121 GLY A CA 1
ATOM 906 C C . GLY A 1 121 ? -12.001 13.058 18.563 1.00 93.00 121 GLY A C 1
ATOM 907 O O . GLY A 1 121 ? -12.751 12.342 19.222 1.00 93.00 121 GLY A O 1
ATOM 908 N N . GLN A 1 122 ? -11.330 12.585 17.508 1.00 94.25 122 GLN A N 1
ATOM 909 C CA . GLN A 1 122 ? -11.356 11.183 17.098 1.00 94.25 122 GLN A CA 1
ATOM 910 C C . GLN A 1 122 ? -10.156 10.433 17.677 1.00 94.25 122 GLN A C 1
ATOM 912 O O . GLN A 1 122 ? -9.009 10.817 17.448 1.00 94.25 122 GLN A O 1
ATOM 917 N N . VAL A 1 123 ? -10.428 9.343 18.397 1.00 96.75 123 VAL A N 1
ATOM 918 C CA . VAL A 1 123 ? -9.418 8.475 19.016 1.00 96.75 123 VAL A CA 1
ATOM 919 C C . VAL A 1 123 ? -9.394 7.134 18.293 1.00 96.75 123 VAL A C 1
ATOM 921 O O . VAL A 1 123 ? -10.429 6.484 18.152 1.00 96.75 123 VAL A O 1
ATOM 924 N N . LEU A 1 124 ? -8.204 6.694 17.890 1.00 98.00 124 LEU A N 1
ATOM 925 C CA . LEU A 1 124 ? -7.958 5.332 17.420 1.00 98.00 124 LEU A CA 1
ATOM 926 C C . LEU A 1 124 ? -6.775 4.755 18.187 1.00 98.00 124 LEU A C 1
ATOM 928 O O . LEU A 1 124 ? -5.701 5.358 18.227 1.00 98.00 124 LEU A O 1
ATOM 932 N N . ASN A 1 125 ? -6.957 3.574 18.767 1.00 97.75 125 ASN A N 1
ATOM 933 C CA . ASN A 1 125 ? -5.891 2.833 19.431 1.00 97.75 125 ASN A CA 1
ATOM 934 C C . ASN A 1 125 ? -5.734 1.432 18.823 1.00 97.75 125 ASN A C 1
ATOM 936 O O . ASN A 1 125 ? -6.580 0.951 18.071 1.00 97.75 125 ASN A O 1
ATOM 940 N N . SER A 1 126 ? -4.623 0.776 19.134 1.00 97.62 126 SER A N 1
ATOM 941 C CA . SER A 1 126 ? -4.260 -0.520 18.569 1.00 97.62 126 SER A CA 1
ATOM 942 C C . SER A 1 126 ? -5.232 -1.641 18.935 1.00 97.62 126 SER A C 1
ATOM 944 O O . SER A 1 126 ? -5.381 -2.561 18.137 1.00 97.62 126 SER A O 1
ATOM 946 N N . SER A 1 127 ? -5.927 -1.571 20.078 1.00 98.00 127 SER A N 1
ATOM 947 C CA . SER A 1 127 ? -6.899 -2.600 20.482 1.00 98.00 127 SER A CA 1
ATOM 948 C C . SER A 1 127 ? -8.196 -2.546 19.665 1.00 98.00 127 SER A C 1
ATOM 950 O O . SER A 1 127 ? -8.923 -3.538 19.582 1.00 98.00 127 SER A O 1
ATOM 952 N N . MET A 1 128 ? -8.458 -1.416 19.002 1.00 98.31 128 MET A N 1
ATOM 953 C CA . MET A 1 128 ? -9.538 -1.273 18.025 1.00 98.31 128 MET A CA 1
ATOM 954 C C . MET A 1 128 ? -9.181 -1.887 16.663 1.00 98.31 128 MET A C 1
ATOM 956 O O . MET A 1 128 ? -10.081 -2.198 15.892 1.00 98.31 128 MET A O 1
ATOM 960 N N . ILE A 1 129 ? -7.895 -2.103 16.364 1.00 98.56 129 ILE A N 1
ATOM 961 C CA . ILE A 1 129 ? -7.414 -2.510 15.037 1.00 98.56 129 ILE A CA 1
ATOM 962 C C . ILE A 1 129 ? -7.107 -4.010 15.018 1.00 98.56 129 ILE A C 1
ATOM 964 O O . ILE A 1 129 ? -6.151 -4.468 15.642 1.00 98.56 129 ILE A O 1
ATOM 968 N N . ALA A 1 130 ? -7.873 -4.771 14.237 1.00 98.50 130 ALA A N 1
ATOM 969 C CA . ALA A 1 130 ? -7.585 -6.178 13.957 1.00 98.50 130 ALA A CA 1
ATOM 970 C C . ALA A 1 130 ? -6.720 -6.344 12.699 1.00 98.50 130 ALA A C 1
ATOM 972 O O . ALA A 1 130 ? -5.861 -7.221 12.654 1.00 98.50 130 ALA A O 1
ATOM 973 N N . ASN A 1 131 ? -6.922 -5.485 11.694 1.00 98.62 131 ASN A N 1
ATOM 974 C CA . ASN A 1 131 ? -6.252 -5.572 10.400 1.00 98.62 131 ASN A CA 1
ATOM 975 C C . ASN A 1 131 ? -5.531 -4.261 10.080 1.00 98.62 131 ASN A C 1
ATOM 977 O O . ASN A 1 131 ? -6.099 -3.177 10.212 1.00 98.62 131 ASN A O 1
ATOM 981 N N . ARG A 1 132 ? -4.279 -4.357 9.627 1.00 98.75 132 ARG A N 1
ATOM 982 C CA . ARG A 1 132 ? -3.471 -3.209 9.193 1.00 98.75 132 ARG A CA 1
ATOM 983 C C . ARG A 1 132 ? -3.170 -3.352 7.713 1.00 98.75 132 ARG A C 1
ATOM 985 O O . ARG A 1 132 ? -2.621 -4.372 7.291 1.00 98.75 132 ARG A O 1
ATOM 992 N N . GLU A 1 133 ? -3.507 -2.334 6.936 1.00 98.75 133 GLU A N 1
ATOM 993 C CA . GLU A 1 133 ? -3.358 -2.351 5.487 1.00 98.75 133 GLU A CA 1
ATOM 994 C C . GLU A 1 133 ? -2.648 -1.098 4.974 1.00 98.75 133 GLU A C 1
ATOM 996 O O . GLU A 1 133 ? -2.910 0.018 5.415 1.00 98.75 133 GLU A O 1
ATOM 1001 N N . ILE A 1 134 ? -1.756 -1.288 4.008 1.00 98.81 134 ILE A N 1
ATOM 1002 C CA . ILE A 1 134 ? -1.174 -0.224 3.199 1.00 98.81 134 ILE A CA 1
ATOM 1003 C C . ILE A 1 134 ? -1.657 -0.429 1.769 1.00 98.81 134 ILE A C 1
ATOM 1005 O O . ILE A 1 134 ? -1.334 -1.446 1.149 1.00 98.81 134 ILE A O 1
ATOM 1009 N N . GLN A 1 135 ? -2.393 0.541 1.236 1.00 98.75 135 GLN A N 1
ATOM 1010 C CA . GLN A 1 135 ? -2.752 0.592 -0.178 1.00 98.75 135 GLN A CA 1
ATOM 1011 C C . GLN A 1 135 ? -1.817 1.559 -0.897 1.00 98.75 135 GLN A C 1
ATOM 1013 O O . GLN A 1 135 ? -1.921 2.779 -0.744 1.00 98.75 135 GLN A O 1
ATOM 1018 N N . ILE A 1 136 ? -0.879 1.008 -1.668 1.00 98.69 136 ILE A N 1
ATOM 1019 C CA . ILE A 1 136 ? 0.157 1.780 -2.348 1.00 98.69 136 ILE A CA 1
ATOM 1020 C C . ILE A 1 136 ? -0.066 1.845 -3.861 1.00 98.69 136 ILE A C 1
ATOM 1022 O O . ILE A 1 136 ? -0.087 0.823 -4.548 1.00 98.69 136 ILE A O 1
ATOM 1026 N N . ALA A 1 137 ? -0.161 3.062 -4.392 1.00 98.69 137 ALA A N 1
ATOM 1027 C CA . ALA A 1 137 ? -0.079 3.323 -5.822 1.00 98.69 137 ALA A CA 1
ATOM 1028 C C . ALA A 1 137 ? 1.380 3.433 -6.286 1.00 98.69 137 ALA A C 1
ATOM 1030 O O . ALA A 1 137 ? 2.199 4.100 -5.642 1.00 98.69 137 ALA A O 1
ATOM 1031 N N . ILE A 1 138 ? 1.679 2.844 -7.445 1.00 98.56 138 ILE A N 1
ATOM 1032 C CA . ILE A 1 138 ? 2.965 2.966 -8.151 1.00 98.56 138 ILE A CA 1
ATOM 1033 C C . ILE A 1 138 ? 2.753 3.163 -9.665 1.00 98.56 138 ILE A C 1
ATOM 1035 O O . ILE A 1 138 ? 1.730 2.723 -10.198 1.00 98.56 138 ILE A O 1
ATOM 1039 N N . PRO A 1 139 ? 3.698 3.786 -10.393 1.00 98.25 139 PRO A N 1
ATOM 1040 C CA . PRO A 1 139 ? 3.635 3.885 -11.848 1.00 98.25 139 PRO A CA 1
ATOM 1041 C C . PRO A 1 139 ? 3.569 2.516 -12.537 1.00 98.25 139 PRO A C 1
ATOM 1043 O O . PRO A 1 139 ? 4.253 1.568 -12.149 1.00 98.25 139 PRO A O 1
ATOM 1046 N N . ALA A 1 140 ? 2.820 2.410 -13.635 1.00 97.44 140 ALA A N 1
ATOM 1047 C CA . ALA A 1 140 ? 2.817 1.190 -14.449 1.00 97.44 140 ALA A CA 1
ATOM 1048 C C . ALA A 1 140 ? 4.202 0.849 -15.052 1.00 97.44 140 ALA A C 1
ATOM 1050 O O . ALA A 1 140 ? 4.478 -0.311 -15.354 1.00 97.44 140 ALA A O 1
ATOM 1051 N N . SER A 1 141 ? 5.088 1.844 -15.168 1.00 96.88 141 SER A N 1
ATOM 1052 C CA . SER A 1 141 ? 6.475 1.724 -15.639 1.00 96.88 141 SER A CA 1
ATOM 1053 C C . SER A 1 141 ? 7.479 1.235 -14.581 1.00 96.88 141 SER A C 1
ATOM 1055 O O . SER A 1 141 ? 8.682 1.207 -14.847 1.00 96.88 141 SER A O 1
ATOM 1057 N N . THR A 1 142 ? 7.034 0.828 -13.384 1.00 97.94 142 THR A N 1
ATOM 1058 C CA . THR A 1 142 ? 7.915 0.232 -12.364 1.00 97.94 142 THR A CA 1
ATOM 1059 C C . THR A 1 142 ? 8.695 -0.967 -12.914 1.00 97.94 142 THR A C 1
ATOM 1061 O O . THR A 1 142 ? 8.135 -1.909 -13.479 1.00 97.94 142 THR A O 1
ATOM 1064 N N . THR A 1 143 ? 10.015 -0.942 -12.723 1.00 97.25 143 THR A N 1
ATOM 1065 C CA . THR A 1 143 ? 10.944 -1.921 -13.309 1.00 97.25 143 THR A CA 1
ATOM 1066 C C . THR A 1 143 ? 10.937 -3.265 -12.571 1.00 97.25 143 THR A C 1
ATOM 1068 O O . THR A 1 143 ? 10.555 -3.351 -11.406 1.00 97.25 143 THR A O 1
ATOM 1071 N N . LYS A 1 144 ? 11.441 -4.335 -13.207 1.00 96.19 144 LYS A N 1
ATOM 1072 C CA . LYS A 1 144 ? 11.585 -5.665 -12.570 1.00 96.19 144 LYS A CA 1
ATOM 1073 C C . LYS A 1 144 ? 12.446 -5.646 -11.299 1.00 96.19 144 LYS A C 1
ATOM 1075 O O . LYS A 1 144 ? 12.167 -6.381 -10.352 1.00 96.19 144 LYS A O 1
ATOM 1080 N N . THR A 1 145 ? 13.485 -4.811 -11.267 1.00 95.69 145 THR A N 1
ATOM 1081 C CA . THR A 1 145 ? 14.343 -4.653 -10.084 1.00 95.69 145 THR A CA 1
ATOM 1082 C C . THR A 1 145 ? 13.565 -4.015 -8.939 1.00 95.69 145 THR A C 1
ATOM 1084 O O . THR A 1 145 ? 13.604 -4.516 -7.821 1.00 95.69 145 THR A O 1
ATOM 1087 N N . GLN A 1 146 ? 12.781 -2.974 -9.227 1.00 98.06 146 GLN A N 1
ATOM 1088 C CA . GLN A 1 146 ? 11.910 -2.339 -8.237 1.00 98.06 146 GLN A CA 1
ATOM 1089 C C . GLN A 1 146 ? 10.784 -3.276 -7.782 1.00 98.06 146 GLN A C 1
ATOM 1091 O O . GLN A 1 146 ? 10.473 -3.304 -6.596 1.00 98.06 146 GLN A O 1
ATOM 1096 N N . TRP A 1 147 ? 10.241 -4.121 -8.663 1.00 98.38 147 TRP A N 1
ATOM 1097 C CA . TRP A 1 147 ? 9.315 -5.188 -8.267 1.00 98.38 147 TRP A CA 1
ATOM 1098 C C . TRP A 1 147 ? 9.938 -6.175 -7.276 1.00 98.38 147 TRP A C 1
ATOM 1100 O O . TRP A 1 147 ? 9.280 -6.555 -6.313 1.00 98.38 147 TRP A O 1
ATOM 1110 N N . ALA A 1 148 ? 11.222 -6.518 -7.421 1.00 98.00 148 ALA A N 1
ATOM 1111 C CA . ALA A 1 148 ? 11.925 -7.310 -6.409 1.00 98.00 148 ALA A CA 1
ATOM 1112 C C . ALA A 1 148 ? 12.061 -6.587 -5.061 1.00 98.00 148 ALA A C 1
ATOM 1114 O O . ALA A 1 148 ? 12.074 -7.226 -4.009 1.00 98.00 148 ALA A O 1
ATOM 1115 N N . GLU A 1 149 ? 12.157 -5.259 -5.055 1.00 98.44 149 GLU A N 1
ATOM 1116 C CA . GLU A 1 149 ? 12.111 -4.465 -3.824 1.00 98.44 149 GLU A CA 1
ATOM 1117 C C . GLU A 1 149 ? 10.719 -4.464 -3.191 1.00 98.44 149 GLU A C 1
ATOM 1119 O O . GLU A 1 149 ? 10.591 -4.730 -1.996 1.00 98.44 149 GLU A O 1
ATOM 1124 N N . ILE A 1 150 ? 9.688 -4.229 -4.000 1.00 98.69 150 ILE A N 1
ATOM 1125 C CA . ILE A 1 150 ? 8.285 -4.209 -3.581 1.00 98.69 150 ILE A CA 1
ATOM 1126 C C . ILE A 1 150 ? 7.884 -5.567 -3.009 1.00 98.69 150 ILE A C 1
ATOM 1128 O O . ILE A 1 150 ? 7.376 -5.631 -1.897 1.00 98.69 150 ILE A O 1
ATOM 1132 N N . ASN A 1 151 ? 8.189 -6.664 -3.700 1.00 98.62 151 ASN A N 1
ATOM 1133 C CA . ASN A 1 151 ? 7.813 -8.006 -3.257 1.00 98.62 151 ASN A CA 1
ATOM 1134 C C . ASN A 1 151 ? 8.521 -8.405 -1.962 1.00 98.62 151 ASN A C 1
ATOM 1136 O O . ASN A 1 151 ? 7.905 -9.011 -1.090 1.00 98.62 151 ASN A O 1
ATOM 1140 N N . ARG A 1 152 ? 9.784 -8.000 -1.771 1.00 98.38 152 ARG A N 1
ATOM 1141 C CA . ARG A 1 152 ? 10.449 -8.152 -0.467 1.00 98.38 152 ARG A CA 1
ATOM 1142 C C . ARG A 1 152 ? 9.756 -7.340 0.625 1.00 98.38 152 ARG A C 1
ATOM 1144 O O . ARG A 1 152 ? 9.638 -7.829 1.744 1.00 98.38 152 ARG A O 1
ATOM 1151 N N . ALA A 1 153 ? 9.306 -6.123 0.322 1.00 98.62 153 ALA A N 1
ATOM 1152 C CA . ALA A 1 153 ? 8.569 -5.303 1.278 1.00 98.62 153 ALA A CA 1
ATOM 1153 C C . ALA A 1 153 ? 7.189 -5.900 1.606 1.00 98.62 153 ALA A C 1
ATOM 1155 O O . ALA A 1 153 ? 6.802 -5.886 2.767 1.00 98.62 153 ALA A O 1
ATOM 1156 N N . ILE A 1 154 ? 6.487 -6.486 0.630 1.00 98.69 154 ILE A N 1
ATOM 1157 C CA . ILE A 1 154 ? 5.219 -7.203 0.843 1.00 98.69 154 ILE A CA 1
ATOM 1158 C C . ILE A 1 154 ? 5.424 -8.385 1.798 1.00 98.69 154 ILE A C 1
ATOM 1160 O O . ILE A 1 154 ? 4.687 -8.513 2.774 1.00 98.69 154 ILE A O 1
ATOM 1164 N N . GLU A 1 155 ? 6.436 -9.228 1.561 1.00 98.50 155 GLU A N 1
ATOM 1165 C CA . GLU A 1 155 ? 6.728 -10.360 2.455 1.00 98.50 155 GLU A CA 1
ATOM 1166 C C . GLU A 1 155 ? 7.148 -9.890 3.855 1.00 98.50 155 GLU A C 1
ATOM 1168 O O . GLU A 1 155 ? 6.710 -10.451 4.861 1.00 98.50 155 GLU A O 1
ATOM 1173 N N . TYR A 1 156 ? 7.928 -8.808 3.942 1.00 98.69 156 TYR A N 1
ATOM 1174 C CA . TYR A 1 156 ? 8.225 -8.177 5.225 1.00 98.69 156 TYR A CA 1
ATOM 1175 C C . TYR A 1 156 ? 6.948 -7.690 5.924 1.00 98.69 156 TYR A C 1
ATOM 1177 O O . TYR A 1 156 ? 6.772 -7.970 7.106 1.00 98.69 156 TYR A O 1
ATOM 1185 N N . GLY A 1 157 ? 6.031 -7.037 5.206 1.00 98.69 157 GLY A N 1
ATOM 1186 C CA . GLY A 1 157 ? 4.736 -6.587 5.724 1.00 98.69 157 GLY A CA 1
ATOM 1187 C C . GLY A 1 157 ? 3.950 -7.720 6.370 1.00 98.69 157 GLY A C 1
ATOM 1188 O O . GLY A 1 157 ? 3.555 -7.601 7.530 1.00 98.69 157 GLY A O 1
ATOM 1189 N N . LYS A 1 158 ? 3.832 -8.863 5.682 1.00 98.44 158 LYS A N 1
ATOM 1190 C CA . LYS A 1 158 ? 3.182 -10.063 6.235 1.00 98.44 158 LYS A CA 1
ATOM 1191 C C . LYS A 1 158 ? 3.817 -10.497 7.557 1.00 98.44 158 LYS A C 1
ATOM 1193 O O . LYS A 1 158 ? 3.096 -10.752 8.515 1.00 98.44 158 LYS A O 1
ATOM 1198 N N . SER A 1 159 ? 5.152 -10.509 7.640 1.00 98.38 159 SER A N 1
ATOM 1199 C CA . SER A 1 159 ? 5.865 -10.846 8.886 1.00 98.38 159 SER A CA 1
ATOM 1200 C C . SER A 1 159 ? 5.589 -9.874 10.043 1.00 98.38 159 SER A C 1
ATOM 1202 O O . SER A 1 159 ? 5.774 -10.235 11.199 1.00 98.38 159 SER A O 1
ATOM 1204 N N . GLN A 1 160 ? 5.162 -8.646 9.734 1.00 98.56 160 GLN A N 1
ATOM 1205 C CA . GLN A 1 160 ? 4.824 -7.595 10.699 1.00 98.56 160 GLN A CA 1
ATOM 1206 C C . GLN A 1 160 ? 3.310 -7.476 10.954 1.00 98.56 160 GLN A C 1
ATOM 1208 O O . GLN A 1 160 ? 2.884 -6.546 11.635 1.00 98.56 160 GLN A O 1
ATOM 1213 N N . GLY A 1 161 ? 2.483 -8.365 10.389 1.00 98.38 161 GLY A N 1
ATOM 1214 C CA . GLY A 1 161 ? 1.021 -8.271 10.486 1.00 98.38 161 GLY A CA 1
ATOM 1215 C C . GLY A 1 161 ? 0.418 -7.094 9.708 1.00 98.38 161 GLY A C 1
ATOM 1216 O O . GLY A 1 161 ? -0.652 -6.608 10.065 1.00 98.38 161 GLY A O 1
ATOM 1217 N N . VAL A 1 162 ? 1.101 -6.614 8.662 1.00 98.81 162 VAL A N 1
ATOM 1218 C CA . VAL A 1 162 ? 0.648 -5.513 7.798 1.00 98.81 162 VAL A CA 1
ATOM 1219 C C . VAL A 1 162 ? 0.486 -6.009 6.364 1.00 98.81 162 VAL A C 1
ATOM 1221 O O . VAL A 1 162 ? 1.446 -6.418 5.710 1.00 98.81 162 VAL A O 1
ATOM 1224 N N . THR A 1 163 ? -0.732 -5.930 5.839 1.00 98.81 163 THR A N 1
ATOM 1225 C CA . THR A 1 163 ? -1.016 -6.267 4.440 1.00 98.81 163 THR A CA 1
ATOM 1226 C C . THR A 1 163 ? -0.625 -5.103 3.539 1.00 98.81 163 THR A C 1
ATOM 1228 O O . THR A 1 163 ? -1.042 -3.975 3.771 1.00 98.81 163 THR A O 1
ATOM 1231 N N . VAL A 1 164 ? 0.146 -5.361 2.483 1.00 98.75 164 VAL A N 1
ATOM 1232 C CA . VAL A 1 164 ? 0.502 -4.346 1.480 1.00 98.75 164 VAL A CA 1
ATOM 1233 C C . VAL A 1 164 ? -0.167 -4.706 0.159 1.00 98.75 164 VAL A C 1
ATOM 1235 O O . VAL A 1 164 ? 0.169 -5.726 -0.446 1.00 98.75 164 VAL A O 1
ATOM 1238 N N . LYS A 1 165 ? -1.109 -3.874 -0.290 1.00 98.62 165 LYS A N 1
ATOM 1239 C CA . LYS A 1 165 ? -1.782 -4.000 -1.589 1.00 98.62 165 LYS A CA 1
ATOM 1240 C C . LYS A 1 165 ? -1.223 -2.963 -2.549 1.00 98.62 165 LYS A C 1
ATOM 1242 O O . LYS A 1 165 ? -1.153 -1.783 -2.218 1.00 98.62 165 LYS A O 1
ATOM 1247 N N . VAL A 1 166 ? -0.815 -3.412 -3.731 1.00 98.69 166 VAL A N 1
ATOM 1248 C CA . VAL A 1 166 ? -0.148 -2.570 -4.727 1.00 98.69 166 VAL A CA 1
ATOM 1249 C C . VAL A 1 166 ? -1.070 -2.361 -5.919 1.00 98.69 166 VAL A C 1
ATOM 1251 O O . VAL A 1 166 ? -1.483 -3.331 -6.550 1.00 98.69 166 VAL A O 1
ATOM 1254 N N . THR A 1 167 ? -1.325 -1.109 -6.279 1.00 98.75 167 THR A N 1
ATOM 1255 C CA . THR A 1 167 ? -2.094 -0.744 -7.472 1.00 98.75 167 THR A CA 1
ATOM 1256 C C . THR A 1 167 ? -1.186 -0.030 -8.462 1.00 98.75 167 THR A C 1
ATOM 1258 O O . THR A 1 167 ? -0.524 0.952 -8.124 1.00 98.75 167 THR A O 1
ATOM 1261 N N . GLN A 1 168 ? -1.148 -0.509 -9.704 1.00 98.50 168 GLN A N 1
ATOM 1262 C CA . GLN A 1 168 ? -0.472 0.220 -10.772 1.00 98.50 168 GLN A CA 1
ATOM 1263 C C . GLN A 1 168 ? -1.378 1.310 -11.332 1.00 98.50 168 GLN A C 1
ATOM 1265 O O . GLN A 1 168 ? -2.534 1.055 -11.667 1.00 98.50 168 GLN A O 1
ATOM 1270 N N . VAL A 1 169 ? -0.830 2.511 -11.488 1.00 98.31 169 VAL A N 1
ATOM 1271 C CA . VAL A 1 169 ? -1.514 3.644 -12.116 1.00 98.31 169 VAL A CA 1
ATOM 1272 C C . VAL A 1 169 ? -0.799 3.974 -13.423 1.00 98.31 169 VAL A C 1
ATOM 1274 O O . VAL A 1 169 ? 0.400 4.282 -13.414 1.00 98.31 169 VAL A O 1
ATOM 1277 N N . LYS A 1 170 ? -1.528 3.855 -14.539 1.00 94.50 170 LYS A N 1
ATOM 1278 C CA . LYS A 1 170 ? -1.029 4.071 -15.908 1.00 94.50 170 LYS A CA 1
ATOM 1279 C C . LYS A 1 170 ? -1.496 5.381 -16.524 1.00 94.50 170 LYS A C 1
ATOM 1281 O O . LYS A 1 170 ? -2.649 5.782 -16.243 1.00 94.50 170 LYS A O 1
#

Sequence (170 aa):
MLVSGGLLAKDITKAAISFMSRNTATATVKASEVGMQWGQGNMKQGMPWEDYVGKSLPADARLPQNFKTFDYYDGATKTAVSAKSMDTQTMAKLANPNQVYSSIKGDINAAAKFEQSELSGQVLNSSMIANREIQIAIPASTTKTQWAEINRAIEYGKSQGVTVKVTQVK

Secondary structure (DSSP, 8-state):
--TTTTGGGSHHHHHHHHHHTS---SEEE-HHHHT--TTS-HHHHHHHHHHHHHTTS-TT-BPPTT-SS-SEEETTTTEEEEEEE--TTSHHHHHSTTHHHHHHHHHHHHHHT--EEEETTEEEEGGG-SEEEEEEEEETT--HHHHHHHHHHHHHHHHTTEEEEEEEE-

pLDDT: mean 94.71, std 8.27, range [58.34, 98.88]

Foldseek 3Di:
DCVVVCNCVDVVVVVVLLVLLDDPAPAEEALVVLQADPPPDCVRHVVSQLVVVCVVADPPFADPPPWFLFRGADQVQLETEAEEEDECPPPCNVVDALPLLVVLLVSLCSQLPFAWTDDPRDIDGPVSHPAAEYEYEYEPPRGSRSSSSVSVSQVVSVVSRYHYHYYHYD